Protein AF-A0AAW9K1Q7-F1 (afdb_monomer_lite)

Radius of gyration: 12.58 Å; chains: 1; bounding box: 24×19×38 Å

Structure (mmCIF, N/CA/C/O backbone):
data_AF-A0AAW9K1Q7-F1
#
_entry.id   AF-A0AAW9K1Q7-F1
#
loop_
_atom_site.group_PDB
_atom_site.id
_atom_site.type_symbol
_atom_site.label_atom_id
_atom_site.label_alt_id
_atom_site.label_comp_id
_atom_site.label_asym_id
_atom_site.label_entity_id
_atom_site.label_seq_id
_atom_site.pdbx_PDB_ins_code
_atom_site.Cartn_x
_atom_site.Cartn_y
_atom_site.Cartn_z
_atom_site.occupancy
_atom_site.B_iso_or_equiv
_atom_site.auth_seq_id
_atom_site.auth_comp_id
_atom_site.auth_asym_id
_atom_site.auth_atom_id
_atom_site.pdbx_PDB_model_num
ATOM 1 N N . MET A 1 1 ? -16.043 3.950 16.956 1.00 55.28 1 MET A N 1
ATOM 2 C CA . MET A 1 1 ? -14.824 3.132 16.785 1.00 55.28 1 MET A CA 1
ATOM 3 C C . MET A 1 1 ? -14.183 3.542 15.478 1.00 55.28 1 MET A C 1
ATOM 5 O O . MET A 1 1 ? -14.843 3.451 14.451 1.00 55.28 1 MET A O 1
ATOM 9 N N . THR A 1 2 ? -12.960 4.058 15.516 1.00 65.75 2 THR A N 1
ATOM 10 C CA . THR A 1 2 ? -12.234 4.435 14.300 1.00 65.75 2 THR A CA 1
ATOM 11 C C . THR A 1 2 ? -11.632 3.170 13.705 1.00 65.75 2 THR A C 1
ATOM 13 O O . THR A 1 2 ? -10.848 2.493 14.369 1.00 65.75 2 THR A O 1
ATOM 16 N N . LYS A 1 3 ? -12.050 2.814 12.491 1.00 74.94 3 LYS A N 1
ATOM 17 C CA . LYS A 1 3 ? -11.463 1.701 11.744 1.00 74.94 3 LYS A CA 1
ATOM 18 C C .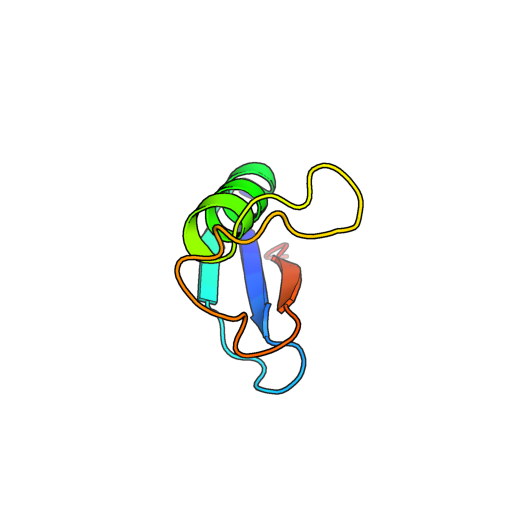 LYS A 1 3 ? -10.072 2.114 11.286 1.00 74.94 3 LYS A C 1
ATOM 20 O O . LYS A 1 3 ? -9.897 3.238 10.825 1.00 74.94 3 LYS A O 1
ATOM 25 N N . LEU A 1 4 ? -9.098 1.227 11.438 1.00 84.88 4 LEU A N 1
ATOM 26 C CA . LEU A 1 4 ? -7.737 1.470 10.980 1.00 84.88 4 LEU A CA 1
ATOM 27 C C . LEU A 1 4 ? -7.386 0.425 9.929 1.00 84.88 4 LEU A C 1
ATOM 29 O O . LEU A 1 4 ? -7.609 -0.763 10.136 1.00 84.88 4 LEU A O 1
ATOM 33 N N 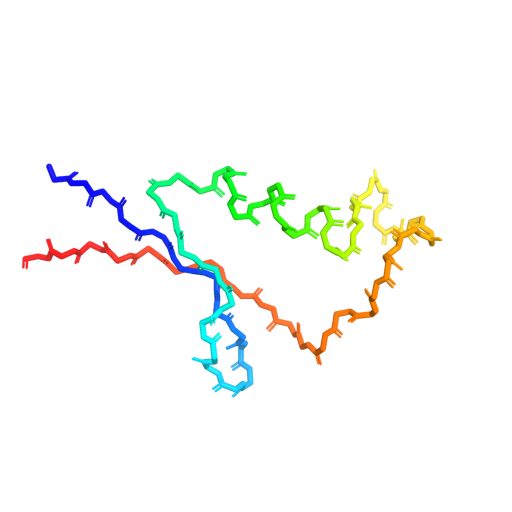. PHE A 1 5 ? -6.855 0.860 8.801 1.00 89.25 5 PHE A N 1
ATOM 34 C CA . PHE A 1 5 ? -6.436 0.014 7.698 1.00 89.25 5 PHE A CA 1
ATOM 35 C C . PHE A 1 5 ? -4.915 0.072 7.572 1.00 89.25 5 PHE A C 1
ATOM 37 O O . PHE A 1 5 ? -4.311 1.140 7.671 1.00 89.25 5 PHE A O 1
ATOM 44 N N . LYS A 1 6 ? -4.290 -1.080 7.336 1.00 89.94 6 LYS A N 1
ATOM 45 C CA . LYS A 1 6 ? -2.848 -1.194 7.091 1.00 89.94 6 LYS A CA 1
ATOM 46 C C . LYS A 1 6 ? -2.596 -1.803 5.722 1.00 89.94 6 LYS A C 1
ATOM 48 O O . LYS A 1 6 ? -3.225 -2.801 5.380 1.00 89.94 6 LYS A O 1
ATOM 53 N N . LEU A 1 7 ? -1.660 -1.243 4.968 1.00 88.31 7 LEU A N 1
ATOM 54 C CA . LEU A 1 7 ? -1.115 -1.852 3.764 1.00 88.31 7 LEU A CA 1
ATOM 55 C C . LEU A 1 7 ? 0.104 -2.674 4.165 1.00 88.31 7 LEU A C 1
ATOM 57 O O . LEU A 1 7 ? 1.090 -2.134 4.669 1.00 88.31 7 LEU A O 1
ATOM 61 N N . VAL A 1 8 ? 0.008 -3.984 3.977 1.00 88.88 8 VAL A N 1
ATOM 62 C CA . VAL A 1 8 ? 0.994 -4.945 4.463 1.00 88.88 8 VAL A CA 1
ATOM 63 C C . VAL A 1 8 ? 1.512 -5.775 3.297 1.00 88.88 8 VAL A C 1
ATOM 65 O O . VAL A 1 8 ? 0.713 -6.300 2.517 1.00 88.88 8 VAL A O 1
ATOM 68 N N . GLY A 1 9 ? 2.833 -5.902 3.189 1.00 88.56 9 GLY A N 1
ATOM 69 C CA . GLY A 1 9 ? 3.481 -6.833 2.267 1.00 88.56 9 GLY A CA 1
ATOM 70 C C . GLY A 1 9 ? 3.085 -8.275 2.578 1.00 88.56 9 GLY A C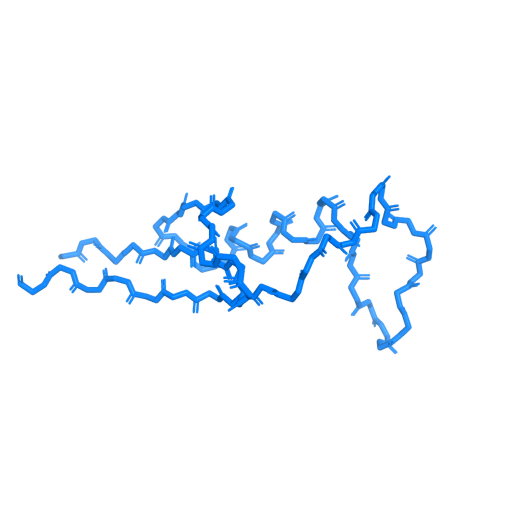 1
ATOM 71 O O . GLY A 1 9 ? 3.028 -8.667 3.745 1.00 88.56 9 GLY A O 1
ATOM 72 N N . ILE A 1 10 ? 2.736 -9.053 1.558 1.00 86.06 10 ILE A N 1
ATOM 73 C CA . ILE A 1 10 ? 2.266 -10.432 1.730 1.00 86.06 10 ILE A CA 1
ATOM 74 C C . ILE A 1 10 ? 3.419 -11.353 2.140 1.00 86.06 10 ILE A C 1
ATOM 76 O O . ILE A 1 10 ? 3.203 -12.267 2.934 1.00 86.06 10 ILE A O 1
ATOM 80 N N . GLU A 1 11 ? 4.629 -11.115 1.637 1.00 85.00 11 GLU A N 1
ATOM 81 C CA . GLU A 1 11 ? 5.782 -11.966 1.928 1.00 85.00 11 GLU A CA 1
ATOM 82 C C . GLU A 1 11 ? 6.450 -11.527 3.229 1.00 85.00 11 GLU A C 1
ATOM 84 O O . GLU A 1 11 ? 6.595 -12.312 4.170 1.00 85.00 11 GLU A O 1
ATOM 89 N N . THR A 1 12 ? 6.800 -10.245 3.331 1.00 87.19 12 THR A N 1
ATOM 90 C CA . THR A 1 12 ? 7.583 -9.742 4.469 1.00 87.19 12 THR A CA 1
ATOM 91 C C . THR A 1 12 ? 6.740 -9.400 5.690 1.00 87.19 12 THR A C 1
ATOM 93 O O . THR A 1 12 ? 7.292 -9.160 6.763 1.00 87.19 12 THR A O 1
ATOM 96 N N . HIS A 1 13 ? 5.410 -9.343 5.549 1.00 85.06 13 HIS A N 1
ATOM 97 C CA . HIS A 1 13 ? 4.492 -8.830 6.572 1.00 85.06 13 HIS A CA 1
ATOM 98 C C . HIS A 1 13 ? 4.832 -7.402 7.037 1.00 85.06 13 HIS A C 1
ATOM 100 O O . HIS A 1 13 ? 4.372 -6.949 8.090 1.00 85.06 13 HIS A O 1
ATOM 106 N N . LYS A 1 14 ? 5.624 -6.667 6.247 1.00 86.19 14 LYS A N 1
ATOM 107 C CA . LYS A 1 14 ? 6.017 -5.294 6.541 1.00 86.19 14 LYS A CA 1
ATOM 108 C C . LYS A 1 14 ? 4.836 -4.360 6.317 1.00 86.19 14 LYS A C 1
ATOM 110 O O . LYS A 1 14 ? 4.147 -4.450 5.303 1.00 86.19 14 LYS A O 1
ATOM 115 N N . VAL A 1 15 ? 4.615 -3.446 7.256 1.00 87.56 15 VAL A N 1
ATOM 116 C CA . VAL A 1 15 ? 3.622 -2.380 7.104 1.00 87.56 15 VAL A CA 1
ATOM 117 C C . VAL A 1 15 ? 4.251 -1.249 6.296 1.00 87.56 15 VAL A C 1
ATOM 119 O O . VAL A 1 15 ? 5.261 -0.683 6.711 1.00 87.56 15 VAL A O 1
ATOM 122 N N . TYR A 1 16 ? 3.666 -0.948 5.141 1.00 84.75 16 TYR A N 1
ATOM 123 C CA . TYR A 1 16 ? 4.115 0.123 4.249 1.00 84.75 16 TYR A CA 1
ATOM 124 C C . TYR A 1 16 ? 3.367 1.426 4.509 1.00 84.75 16 TYR A C 1
ATOM 126 O O . TYR A 1 16 ? 3.954 2.500 4.436 1.00 84.75 16 TYR A O 1
ATOM 134 N N . PHE A 1 17 ? 2.079 1.327 4.839 1.00 84.88 17 PHE A N 1
ATOM 135 C CA . PHE A 1 17 ? 1.225 2.487 5.044 1.00 84.88 17 PHE A CA 1
ATOM 136 C C . PHE A 1 17 ? 0.081 2.160 6.008 1.00 84.88 17 PHE A C 1
ATOM 138 O O . PHE A 1 17 ? -0.416 1.031 6.030 1.00 84.88 17 PHE A O 1
ATOM 145 N N . GLU A 1 18 ? -0.352 3.140 6.800 1.00 88.56 18 GLU A N 1
ATOM 146 C CA . GLU A 1 18 ? -1.486 3.022 7.720 1.00 88.56 18 GLU A CA 1
ATOM 147 C C . GLU A 1 18 ? -2.396 4.234 7.552 1.00 88.56 18 GLU A C 1
ATOM 149 O O . GLU A 1 18 ? -1.924 5.367 7.552 1.00 88.56 18 GLU A O 1
ATOM 154 N N . SER A 1 19 ? -3.699 4.005 7.432 1.00 88.19 19 SER A N 1
ATOM 155 C CA . SER A 1 19 ? -4.686 5.080 7.357 1.00 88.19 19 SER A CA 1
ATOM 156 C C . SER A 1 19 ? -6.008 4.643 7.982 1.00 88.19 19 SER A C 1
ATOM 158 O O . SER A 1 19 ? -6.320 3.457 8.083 1.00 88.19 19 SER A O 1
ATOM 160 N N . THR A 1 20 ? -6.809 5.606 8.424 1.00 86.81 20 THR A N 1
ATOM 161 C CA . THR A 1 20 ? -8.193 5.378 8.853 1.00 86.81 20 THR A CA 1
ATOM 162 C C . THR A 1 20 ? -9.162 5.183 7.684 1.00 86.81 20 THR A C 1
ATOM 164 O O . THR A 1 20 ? -10.292 4.741 7.888 1.00 86.81 20 THR A O 1
ATOM 167 N N . GLU A 1 21 ? -8.731 5.462 6.454 1.00 87.25 21 GLU A N 1
ATOM 168 C CA . GLU A 1 21 ? -9.537 5.392 5.239 1.00 87.25 21 GLU A CA 1
ATOM 169 C C . GLU A 1 21 ? -8.926 4.439 4.210 1.00 87.25 21 GLU A C 1
ATOM 171 O O . GLU A 1 21 ? -7.800 4.611 3.750 1.00 87.25 21 GLU A O 1
ATOM 176 N N . ARG A 1 22 ? -9.712 3.453 3.759 1.00 83.50 22 ARG A N 1
ATOM 177 C CA . ARG A 1 22 ? -9.271 2.486 2.738 1.00 83.50 22 ARG A CA 1
ATOM 178 C C . ARG A 1 22 ? -8.830 3.162 1.430 1.00 83.50 22 ARG A C 1
ATOM 180 O O . ARG A 1 22 ? -7.896 2.694 0.784 1.00 83.50 22 ARG A O 1
ATOM 187 N N . SER A 1 23 ? -9.505 4.243 1.048 1.00 85.19 23 SER A N 1
ATOM 188 C CA . SER A 1 23 ? -9.246 4.986 -0.189 1.00 85.19 23 SER A CA 1
ATOM 189 C C . SER A 1 23 ? -7.870 5.655 -0.205 1.00 85.19 23 SER A C 1
ATOM 191 O O . SER A 1 23 ? -7.286 5.795 -1.276 1.00 85.19 23 SER A O 1
ATOM 193 N N . GLU A 1 24 ? -7.326 6.029 0.958 1.00 86.88 24 GLU A N 1
ATOM 194 C CA . GLU A 1 24 ? -5.979 6.603 1.042 1.00 86.88 24 GLU A CA 1
ATOM 195 C C . GLU A 1 24 ? -4.898 5.565 0.743 1.00 86.88 24 GLU A C 1
ATOM 197 O O . GLU A 1 24 ? -3.946 5.880 0.038 1.00 86.88 24 GLU A O 1
ATOM 202 N N . LEU A 1 25 ? -5.064 4.311 1.186 1.00 85.50 25 LEU A N 1
ATOM 203 C CA . LEU A 1 25 ? -4.097 3.254 0.855 1.00 85.50 25 LEU A CA 1
ATOM 204 C C . LEU A 1 25 ? -4.094 2.946 -0.643 1.00 85.50 25 LEU A C 1
ATOM 206 O O . LEU A 1 25 ? -3.037 2.690 -1.209 1.00 85.50 25 LEU A O 1
ATOM 210 N N . GLN A 1 26 ? -5.265 2.984 -1.288 1.00 81.69 26 GLN A N 1
ATOM 211 C CA . GLN A 1 26 ? -5.363 2.814 -2.738 1.00 81.69 26 GLN A CA 1
ATOM 212 C C . GLN A 1 26 ? -4.675 3.968 -3.476 1.00 81.69 26 GLN A C 1
ATOM 214 O O . GLN A 1 26 ? -3.880 3.716 -4.372 1.00 81.69 26 GLN A O 1
ATOM 219 N N . ARG A 1 27 ? -4.914 5.217 -3.053 1.00 84.06 27 ARG A N 1
ATOM 220 C CA . ARG A 1 27 ? -4.236 6.391 -3.622 1.00 84.06 27 ARG A CA 1
ATOM 221 C C . ARG A 1 27 ? -2.726 6.337 -3.444 1.00 84.06 27 ARG A C 1
ATOM 223 O O . ARG A 1 27 ? -2.016 6.647 -4.385 1.00 84.06 27 ARG A O 1
ATOM 230 N N . TRP A 1 28 ? -2.243 5.925 -2.274 1.00 84.44 28 TRP A N 1
ATOM 231 C CA . TRP A 1 28 ? -0.810 5.769 -2.030 1.00 84.44 28 TRP A CA 1
ATOM 232 C C . TRP A 1 28 ? -0.191 4.711 -2.953 1.00 84.44 28 TRP A C 1
ATOM 234 O O . TRP A 1 28 ? 0.861 4.943 -3.534 1.00 84.44 28 TRP A O 1
ATOM 244 N N . LEU A 1 29 ? -0.874 3.576 -3.157 1.00 79.75 29 LEU A N 1
ATOM 245 C CA . LEU A 1 29 ? -0.445 2.555 -4.119 1.00 79.75 29 LEU A CA 1
ATOM 246 C C . LEU A 1 29 ? -0.382 3.096 -5.552 1.00 79.75 29 LEU A C 1
ATOM 248 O O . LEU A 1 29 ? 0.555 2.782 -6.285 1.00 79.75 29 LEU A O 1
ATOM 252 N N . ASP A 1 30 ? -1.387 3.877 -5.936 1.00 78.75 30 ASP A N 1
ATOM 253 C CA . ASP A 1 30 ? -1.483 4.491 -7.255 1.00 78.75 30 ASP A CA 1
ATOM 254 C C . ASP A 1 30 ? -0.408 5.579 -7.468 1.00 78.75 30 ASP A C 1
ATOM 256 O O . ASP A 1 30 ? 0.096 5.711 -8.581 1.00 78.75 30 ASP A O 1
ATOM 260 N N . ASP A 1 31 ? -0.036 6.322 -6.420 1.00 80.00 31 ASP A N 1
ATOM 261 C CA . ASP A 1 31 ? 0.990 7.379 -6.444 1.00 80.00 31 ASP A CA 1
ATOM 262 C C . ASP A 1 31 ? 2.416 6.799 -6.476 1.00 80.00 31 ASP A C 1
ATOM 264 O O . ASP A 1 31 ? 3.224 7.161 -7.329 1.00 80.00 31 ASP A O 1
ATOM 268 N N . GLU A 1 32 ? 2.709 5.817 -5.616 1.00 76.06 32 GLU A N 1
ATOM 269 C C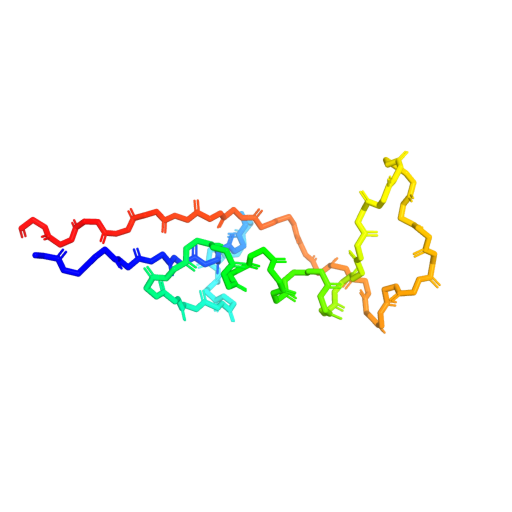A . GLU A 1 32 ? 4.046 5.212 -5.509 1.00 76.06 32 GLU A CA 1
ATOM 270 C C . GLU A 1 32 ? 4.360 4.248 -6.660 1.00 76.06 32 GLU A C 1
ATOM 272 O O . GLU A 1 32 ? 5.485 4.202 -7.170 1.00 76.06 32 GLU A O 1
ATOM 277 N N . PHE A 1 33 ? 3.370 3.448 -7.072 1.00 73.88 33 PHE A N 1
ATOM 278 C CA . PHE A 1 33 ? 3.565 2.337 -8.012 1.00 73.88 33 PHE A CA 1
ATOM 279 C C . PHE A 1 33 ? 2.799 2.491 -9.328 1.00 73.88 33 PHE A C 1
ATOM 281 O O . PHE A 1 33 ? 2.876 1.602 -10.184 1.00 73.88 33 PHE A O 1
ATOM 288 N N . GLY A 1 34 ? 2.093 3.606 -9.509 1.00 69.38 34 GLY A N 1
ATOM 289 C CA . GLY A 1 34 ? 1.317 3.906 -10.704 1.00 69.38 34 GLY A CA 1
ATOM 290 C C . GLY A 1 34 ? -0.079 3.276 -10.706 1.00 69.38 34 GLY A C 1
ATOM 291 O O . GLY A 1 34 ? -0.314 2.170 -10.207 1.00 69.38 34 GLY A O 1
ATOM 292 N N . THR A 1 35 ? -1.017 3.969 -11.351 1.00 65.06 35 THR A N 1
ATOM 293 C CA . THR A 1 35 ? -2.392 3.503 -11.543 1.00 65.06 35 THR A CA 1
ATOM 294 C C . THR A 1 35 ? -2.457 2.323 -12.512 1.00 65.06 35 THR A C 1
ATOM 296 O O . THR A 1 35 ? -1.841 2.291 -13.582 1.00 65.06 35 THR A O 1
ATOM 299 N N . THR A 1 36 ? -3.272 1.325 -12.171 1.00 59.19 36 THR A N 1
ATOM 300 C CA . THR A 1 36 ? -3.556 0.199 -13.073 1.00 59.19 36 THR A CA 1
ATOM 301 C C . THR A 1 36 ? -4.798 0.525 -13.908 1.00 59.19 36 THR A C 1
ATOM 303 O O . THR A 1 36 ? -5.878 0.007 -13.657 1.00 59.19 36 THR A O 1
ATOM 306 N N . GLU A 1 37 ? -4.666 1.425 -14.887 1.00 53.59 37 GLU A N 1
ATOM 307 C CA . GLU A 1 37 ? -5.821 1.973 -15.625 1.00 53.59 37 GLU A CA 1
ATOM 308 C C . GLU A 1 37 ? -6.486 0.957 -16.584 1.00 53.59 37 GLU A C 1
ATOM 310 O O . GLU A 1 37 ? -7.636 1.130 -16.967 1.00 53.59 37 GLU A O 1
ATOM 315 N N . THR A 1 38 ? -5.800 -0.126 -16.975 1.00 50.53 38 THR A N 1
ATOM 316 C CA . THR A 1 38 ? -6.299 -1.070 -18.008 1.00 50.53 38 THR A CA 1
ATOM 317 C C . THR A 1 38 ? -5.808 -2.520 -17.849 1.00 50.53 38 THR A C 1
ATOM 319 O O . THR A 1 38 ? -5.807 -3.292 -18.802 1.00 50.53 38 THR A O 1
ATOM 322 N N . GLY A 1 39 ? -5.342 -2.923 -16.662 1.00 50.88 39 GLY A N 1
ATOM 323 C CA . GLY A 1 39 ? -4.711 -4.243 -16.456 1.00 50.88 39 GLY A CA 1
ATOM 324 C C . GLY A 1 39 ? -3.291 -4.359 -17.034 1.00 50.88 39 GLY A C 1
ATOM 325 O O . GLY A 1 39 ? -2.550 -5.269 -16.676 1.00 50.88 39 GLY A O 1
ATOM 326 N N . VAL A 1 40 ? -2.868 -3.387 -17.843 1.00 49.31 40 VAL A N 1
ATOM 327 C CA . VAL A 1 40 ? -1.470 -3.127 -18.182 1.00 49.31 40 VAL A CA 1
ATOM 328 C C . VAL A 1 40 ? -1.092 -1.839 -17.464 1.00 49.31 40 VAL A C 1
ATOM 330 O O . VAL A 1 40 ? -1.661 -0.781 -17.738 1.00 49.31 40 VAL A O 1
ATOM 333 N N . ARG A 1 41 ? -0.171 -1.923 -16.497 1.00 54.66 41 ARG A N 1
ATOM 334 C CA . ARG A 1 41 ? 0.382 -0.731 -15.845 1.00 54.66 41 ARG A CA 1
ATOM 335 C C . ARG A 1 41 ? 1.086 0.089 -16.918 1.00 54.66 41 ARG A C 1
ATOM 337 O O . ARG A 1 41 ? 2.145 -0.309 -17.404 1.00 54.66 41 ARG A O 1
ATOM 344 N N . LYS A 1 42 ? 0.476 1.205 -17.335 1.00 50.00 42 LYS A N 1
ATOM 345 C CA . LYS A 1 42 ? 1.181 2.202 -18.142 1.00 50.00 42 LYS A CA 1
ATOM 346 C C . LYS A 1 42 ? 2.379 2.635 -17.312 1.00 50.00 42 LYS A C 1
ATOM 348 O O . LYS A 1 42 ? 2.241 2.968 -16.143 1.00 50.00 42 LYS A O 1
ATOM 353 N N . ASN A 1 43 ? 3.539 2.506 -17.932 1.00 47.03 43 ASN A N 1
ATOM 354 C CA . ASN A 1 43 ? 4.878 2.493 -17.362 1.00 47.03 43 ASN A CA 1
ATOM 355 C C . ASN A 1 43 ? 5.266 3.860 -16.753 1.00 47.03 43 ASN A C 1
ATOM 357 O O . ASN A 1 43 ? 6.141 4.553 -17.259 1.00 47.03 43 ASN A O 1
ATOM 361 N N . ILE A 1 44 ? 4.553 4.280 -15.708 1.00 51.00 44 ILE A N 1
ATOM 362 C CA . ILE A 1 44 ? 4.844 5.446 -14.864 1.00 51.00 44 ILE A CA 1
ATOM 363 C C . ILE A 1 44 ? 4.857 4.999 -13.395 1.00 51.00 44 ILE A C 1
ATOM 365 O O . ILE A 1 44 ? 4.566 5.768 -12.488 1.00 51.00 44 ILE A O 1
ATOM 369 N N . ALA A 1 45 ? 5.157 3.724 -13.137 1.00 53.34 45 ALA A N 1
ATOM 370 C CA . ALA A 1 45 ? 5.555 3.328 -11.800 1.00 53.34 45 ALA A CA 1
ATOM 371 C C . ALA A 1 45 ? 6.903 4.011 -11.545 1.00 53.34 45 ALA A C 1
ATOM 373 O O . ALA A 1 45 ? 7.892 3.669 -12.195 1.00 53.34 45 ALA A O 1
ATOM 374 N N . VAL A 1 46 ? 6.938 5.007 -10.653 1.00 56.97 46 VAL A N 1
A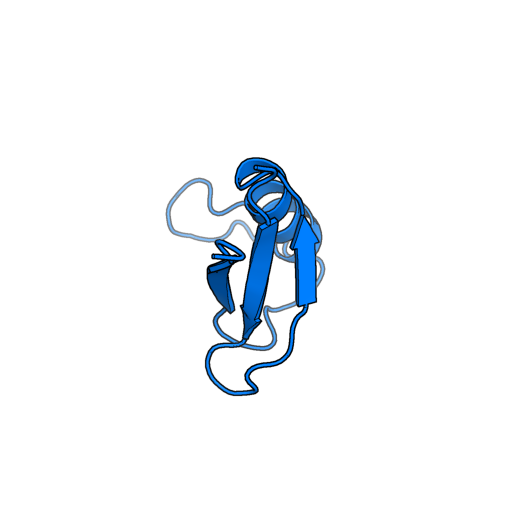TOM 375 C CA . VAL A 1 46 ? 8.188 5.683 -10.266 1.00 56.97 46 VAL A CA 1
ATOM 376 C C . VAL A 1 46 ? 9.177 4.646 -9.722 1.00 56.97 46 VAL A C 1
ATOM 378 O O . VAL A 1 46 ? 10.386 4.780 -9.907 1.00 56.97 46 VAL A O 1
ATOM 381 N N . GLN A 1 47 ? 8.653 3.572 -9.116 1.00 59.12 47 GLN A N 1
ATOM 382 C CA . GLN A 1 47 ? 9.411 2.424 -8.638 1.00 59.12 47 GLN A CA 1
ATOM 383 C C . GLN A 1 47 ? 8.668 1.102 -8.914 1.00 59.12 47 GLN A C 1
ATOM 385 O O . GLN A 1 47 ? 7.437 1.054 -8.850 1.00 59.12 47 GLN A O 1
ATOM 390 N N . PRO A 1 48 ? 9.380 -0.002 -9.208 1.00 64.31 48 PRO A N 1
ATOM 391 C CA . PRO A 1 48 ? 8.766 -1.324 -9.237 1.00 64.31 48 PRO A CA 1
ATOM 392 C C . PRO A 1 48 ? 8.227 -1.677 -7.845 1.00 64.31 48 PRO A C 1
ATOM 394 O O . PRO A 1 48 ? 8.872 -1.400 -6.833 1.00 64.31 48 PRO A O 1
ATOM 397 N N . MET A 1 49 ? 7.053 -2.315 -7.786 1.00 69.19 49 MET A N 1
ATOM 398 C CA . MET A 1 49 ? 6.555 -2.856 -6.520 1.00 69.19 49 MET A CA 1
ATOM 399 C C . MET A 1 49 ? 7.563 -3.870 -5.968 1.00 69.19 49 MET A C 1
ATOM 401 O O . MET A 1 49 ? 7.888 -4.817 -6.686 1.00 69.19 49 MET A O 1
ATOM 405 N N . PRO A 1 50 ? 8.035 -3.709 -4.718 1.00 73.38 50 PRO A N 1
ATOM 406 C CA . PRO A 1 50 ? 9.000 -4.634 -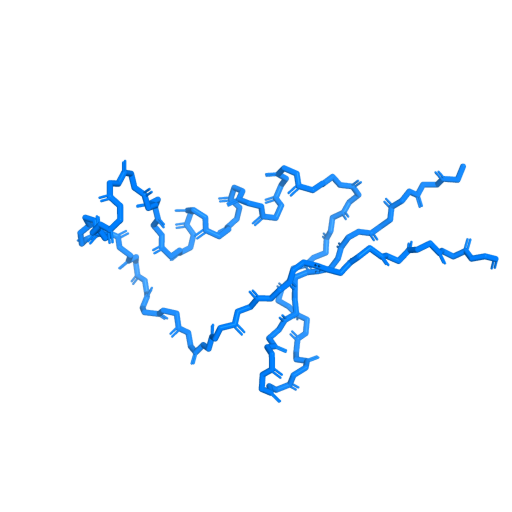4.135 1.00 73.38 50 PRO A CA 1
ATOM 407 C C . PRO A 1 50 ? 8.385 -6.015 -3.882 1.00 73.38 50 PRO A C 1
ATOM 409 O O . PRO A 1 50 ? 9.067 -7.021 -4.025 1.00 73.38 50 PRO A O 1
ATOM 412 N N . GLU A 1 51 ? 7.098 -6.061 -3.532 1.00 81.06 51 GLU A N 1
ATOM 413 C CA . GLU A 1 51 ? 6.334 -7.287 -3.304 1.00 81.06 51 GLU A CA 1
ATOM 414 C C . GLU A 1 51 ? 4.829 -7.031 -3.479 1.00 81.06 51 GLU A C 1
ATOM 416 O O . GLU A 1 51 ? 4.376 -5.882 -3.545 1.00 81.06 51 GLU A O 1
ATOM 421 N N . ALA A 1 52 ? 4.035 -8.104 -3.529 1.00 81.12 52 ALA A N 1
ATOM 422 C CA . ALA A 1 52 ? 2.580 -8.003 -3.507 1.00 81.12 52 ALA A CA 1
ATOM 423 C C . ALA A 1 52 ? 2.094 -7.539 -2.123 1.00 81.12 52 ALA A C 1
ATOM 425 O O . ALA A 1 52 ? 2.518 -8.067 -1.097 1.00 81.12 52 ALA A O 1
ATOM 426 N N . MET A 1 53 ? 1.175 -6.573 -2.085 1.00 85.38 53 MET A N 1
ATOM 427 C CA . MET A 1 53 ? 0.664 -5.982 -0.843 1.00 85.38 53 MET A CA 1
ATOM 428 C C . MET A 1 53 ? -0.840 -6.216 -0.698 1.00 85.38 53 MET A C 1
ATOM 430 O O . MET A 1 53 ? -1.576 -6.264 -1.684 1.00 85.38 53 MET A O 1
ATOM 434 N N . ARG A 1 54 ? -1.313 -6.319 0.546 1.00 85.50 54 ARG A N 1
ATOM 435 C CA . ARG A 1 54 ? -2.736 -6.439 0.885 1.00 85.50 54 ARG A CA 1
ATOM 436 C C . ARG A 1 54 ? -3.154 -5.394 1.914 1.00 85.50 54 ARG A C 1
ATOM 438 O O . ARG A 1 54 ? -2.389 -5.056 2.814 1.00 85.50 54 ARG A O 1
ATOM 445 N N . ILE A 1 55 ? -4.395 -4.928 1.812 1.00 87.81 55 ILE A N 1
ATOM 446 C CA . ILE A 1 55 ? -4.997 -4.032 2.805 1.00 87.81 55 ILE A CA 1
ATOM 447 C C . ILE A 1 55 ? -5.664 -4.880 3.894 1.00 87.81 55 ILE A C 1
ATOM 449 O O . ILE A 1 55 ? -6.485 -5.746 3.594 1.00 87.81 55 ILE A O 1
ATOM 453 N N . VAL A 1 56 ? -5.327 -4.618 5.154 1.00 88.06 56 VAL A N 1
ATOM 454 C CA . VAL A 1 56 ? -5.850 -5.309 6.339 1.00 88.06 56 VAL A CA 1
ATOM 455 C C . VAL A 1 56 ? -6.652 -4.321 7.186 1.00 88.06 56 VAL A C 1
ATOM 457 O O . VAL A 1 56 ? -6.130 -3.270 7.550 1.00 88.06 56 VAL A O 1
ATOM 460 N N . GLU A 1 57 ? -7.905 -4.649 7.516 1.00 88.19 57 GLU A N 1
ATOM 461 C CA . GLU A 1 57 ? -8.716 -3.887 8.480 1.00 88.19 57 GLU A CA 1
ATOM 462 C C . GLU A 1 57 ? -8.379 -4.343 9.909 1.00 88.19 57 GLU A C 1
ATOM 464 O O . GLU A 1 57 ? -8.514 -5.517 10.253 1.00 88.19 57 GLU A O 1
ATOM 469 N N . LEU A 1 58 ? -7.958 -3.408 10.754 1.00 81.44 58 LEU A N 1
ATOM 470 C CA . LEU A 1 58 ? -7.821 -3.584 12.191 1.00 81.44 58 LEU A CA 1
ATOM 471 C C . LEU A 1 58 ? -9.047 -3.001 12.884 1.00 81.44 58 LEU A C 1
ATOM 473 O O . LEU A 1 58 ? -9.112 -1.811 13.195 1.00 81.44 58 LEU A O 1
ATOM 477 N N . ASN A 1 59 ? -10.007 -3.869 13.188 1.00 74.25 59 ASN A N 1
ATOM 478 C CA . ASN A 1 59 ? -10.967 -3.574 14.240 1.00 74.25 59 ASN A CA 1
ATOM 479 C C . ASN A 1 59 ? -10.281 -3.846 15.579 1.00 74.25 59 ASN A C 1
ATOM 481 O O . ASN A 1 59 ? -10.113 -5.000 15.972 1.00 74.25 59 ASN A O 1
ATOM 485 N N . LYS A 1 60 ? -9.871 -2.783 16.285 1.00 56.81 60 LYS A N 1
ATOM 486 C CA . LYS A 1 60 ? -9.617 -2.890 17.726 1.00 56.81 60 LYS A CA 1
ATOM 487 C C . LYS A 1 60 ? -10.954 -3.230 18.387 1.00 56.81 60 LYS A C 1
ATOM 489 O O . LYS A 1 60 ? -11.819 -2.363 18.497 1.00 56.81 60 LYS A O 1
ATOM 494 N N . LYS A 1 61 ? -11.124 -4.510 18.704 1.00 52.94 61 LYS A N 1
ATOM 495 C CA . LYS A 1 61 ? -12.204 -5.025 19.540 1.00 52.94 61 LYS A CA 1
ATOM 496 C C . LYS A 1 61 ? -11.953 -4.644 20.995 1.00 52.94 61 LYS A C 1
ATOM 498 O O . LYS A 1 61 ? -10.763 -4.620 21.380 1.00 52.94 61 LYS A O 1
#

pLDDT: mean 75.12, std 13.9, range [47.03, 89.94]

Secondary structure (DSSP, 8-state):
---EEEEEETTT--EEEEES-HHHHHHHHHHHH---SSSS--S--SS--SS-EEEEEE---

Sequence (61 aa):
MTKLFKLVGIETHKVYFESTERSELQRWLDDEFGTTETGVRKNIAVQPMPEAMRIVELNKK

Foldseek 3Di:
DQKKKFKAFPVPRDTPDIDSDPVVVVVVCCVQQNDCPDVDGPPPNVDHDPGDIDMDIDDPD

Organism: Carnobacterium maltaromaticum (NCBI:txid2751)